Protein AF-A0A246THY5-F1 (afdb_monomer_lite)

Foldseek 3Di:
DLVVLLVVVDDPVQKAFPVVSVVVCCVVPVPDDVVVVVDPDPQVVQVVVVQKDWDDDPPDGIIIHGDPDPPPPPPPDDDD

Structure (mmCIF, N/CA/C/O backbone):
data_AF-A0A246THY5-F1
#
_entry.id   AF-A0A246THY5-F1
#
loop_
_atom_site.group_PDB
_atom_site.id
_atom_site.type_symbol
_atom_site.label_atom_id
_atom_site.label_alt_id
_atom_site.label_comp_id
_atom_site.label_asym_id
_atom_site.label_entity_id
_atom_site.label_seq_id
_atom_site.pdbx_PDB_ins_code
_atom_site.Cartn_x
_atom_site.Cartn_y
_atom_site.Cartn_z
_atom_site.occupancy
_atom_site.B_iso_or_equiv
_atom_site.auth_seq_id
_atom_site.auth_comp_id
_atom_site.auth_asym_id
_atom_site.auth_atom_id
_atom_site.pdbx_PDB_model_num
ATOM 1 N N . MET A 1 1 ? -1.745 8.744 6.659 1.00 74.75 1 MET A N 1
ATOM 2 C CA . MET A 1 1 ? -0.734 7.843 7.261 1.00 74.75 1 MET A CA 1
ATOM 3 C C . MET A 1 1 ? 0.101 7.120 6.215 1.00 74.75 1 MET A C 1
ATOM 5 O O . MET A 1 1 ? 1.291 7.380 6.189 1.00 74.75 1 MET A O 1
ATOM 9 N N . ILE A 1 2 ? -0.486 6.333 5.301 1.00 77.50 2 ILE A N 1
ATOM 10 C CA . ILE A 1 2 ? 0.269 5.593 4.261 1.00 77.50 2 ILE A CA 1
ATOM 11 C C . ILE A 1 2 ? 1.251 6.492 3.486 1.00 77.50 2 ILE A C 1
ATOM 13 O O . ILE A 1 2 ? 2.404 6.130 3.311 1.00 77.50 2 ILE A O 1
ATOM 17 N N . ARG A 1 3 ? 0.847 7.718 3.118 1.00 80.88 3 ARG A N 1
ATOM 18 C CA . ARG A 1 3 ? 1.738 8.684 2.444 1.00 80.88 3 ARG A CA 1
ATOM 19 C C . ARG A 1 3 ? 3.005 9.026 3.241 1.00 80.88 3 ARG A C 1
ATOM 21 O O . ARG A 1 3 ? 4.060 9.156 2.640 1.00 80.88 3 ARG A O 1
ATOM 28 N N . LYS A 1 4 ? 2.903 9.149 4.573 1.00 83.56 4 LYS A N 1
ATOM 29 C CA . LYS A 1 4 ? 4.057 9.418 5.451 1.00 83.56 4 LYS A CA 1
ATOM 30 C C . LYS A 1 4 ? 5.007 8.225 5.483 1.00 83.56 4 LYS A C 1
ATOM 32 O O . LYS A 1 4 ? 6.204 8.427 5.394 1.00 83.56 4 LYS A O 1
ATOM 37 N N . VAL A 1 5 ? 4.463 7.009 5.554 1.00 85.50 5 VAL A N 1
ATOM 38 C CA . VAL A 1 5 ? 5.261 5.774 5.517 1.00 85.50 5 VAL A CA 1
ATOM 39 C C . VAL A 1 5 ? 6.046 5.686 4.213 1.00 85.50 5 VAL A C 1
ATOM 41 O O . VAL A 1 5 ? 7.251 5.493 4.240 1.00 85.50 5 VAL A O 1
ATOM 44 N N . ILE A 1 6 ? 5.388 5.911 3.072 1.00 84.25 6 ILE A N 1
ATOM 45 C CA . ILE A 1 6 ? 6.064 5.902 1.766 1.00 84.25 6 ILE A CA 1
ATOM 46 C C . ILE A 1 6 ? 7.140 6.995 1.692 1.00 84.25 6 ILE A C 1
ATOM 48 O O . ILE A 1 6 ? 8.240 6.719 1.232 1.00 84.25 6 ILE A O 1
ATOM 52 N N . ALA A 1 7 ? 6.849 8.204 2.184 1.00 82.44 7 ALA A N 1
ATOM 53 C CA . ALA A 1 7 ? 7.812 9.307 2.212 1.00 82.44 7 ALA A CA 1
ATOM 54 C C . ALA A 1 7 ? 9.011 9.057 3.145 1.00 82.44 7 ALA A C 1
ATOM 56 O O . ALA A 1 7 ? 10.057 9.645 2.943 1.00 82.44 7 ALA A O 1
ATOM 57 N N . GLN A 1 8 ? 8.880 8.203 4.161 1.00 83.56 8 GLN A N 1
ATOM 58 C CA . GLN A 1 8 ? 10.001 7.807 5.026 1.00 83.56 8 GLN A CA 1
ATOM 59 C C . GLN A 1 8 ? 10.859 6.697 4.415 1.00 83.56 8 GLN A C 1
ATOM 61 O O . GLN A 1 8 ? 11.989 6.484 4.838 1.00 83.56 8 GLN A O 1
ATOM 66 N N . MET A 1 9 ? 10.311 5.964 3.450 1.00 83.25 9 MET A N 1
ATOM 67 C CA . MET A 1 9 ? 10.954 4.823 2.810 1.00 83.25 9 MET A CA 1
ATOM 68 C C . MET A 1 9 ? 11.638 5.203 1.490 1.00 83.25 9 MET A C 1
ATOM 70 O O . MET A 1 9 ? 11.818 4.310 0.668 1.00 83.25 9 MET A O 1
ATOM 74 N N . GLU A 1 10 ? 11.956 6.488 1.258 1.00 70.62 10 GLU A N 1
ATOM 75 C CA . GLU A 1 10 ? 12.564 7.012 0.019 1.00 70.62 10 GLU A CA 1
ATOM 76 C C . GLU A 1 10 ? 13.505 5.992 -0.647 1.00 70.62 10 GLU A C 1
ATOM 78 O O . GLU A 1 10 ? 14.562 5.643 -0.125 1.00 70.62 10 GLU A O 1
ATOM 83 N N . THR A 1 11 ? 13.057 5.459 -1.785 1.00 82.12 11 THR A N 1
ATOM 84 C CA . THR A 1 11 ? 13.741 4.430 -2.581 1.00 82.12 11 THR A CA 1
ATOM 85 C C . THR A 1 11 ? 14.278 5.064 -3.853 1.00 82.12 11 THR A C 1
ATOM 87 O O . THR A 1 11 ? 13.679 6.010 -4.361 1.00 82.12 11 THR A O 1
ATOM 90 N N . GLU A 1 12 ? 15.362 4.516 -4.403 1.00 79.81 12 GLU A N 1
ATOM 91 C CA . GLU A 1 12 ? 16.034 5.060 -5.595 1.00 79.81 12 GLU A CA 1
ATOM 92 C C . GLU A 1 12 ? 15.094 5.177 -6.808 1.00 79.81 12 GLU A C 1
ATOM 94 O O . GLU A 1 12 ? 15.083 6.196 -7.492 1.00 79.81 12 GLU A O 1
ATOM 99 N N . ASP A 1 13 ? 14.225 4.184 -7.023 1.00 82.94 13 ASP A N 1
ATOM 100 C CA . ASP A 1 13 ? 13.229 4.188 -8.107 1.00 82.94 13 ASP A CA 1
ATOM 101 C C . ASP A 1 13 ? 11.896 4.869 -7.718 1.00 82.94 13 ASP A C 1
ATOM 103 O O . ASP A 1 13 ? 10.944 4.917 -8.506 1.00 82.94 13 ASP A O 1
ATOM 107 N N . GLY A 1 14 ? 11.769 5.322 -6.466 1.00 85.25 14 GLY A N 1
ATOM 108 C CA . GLY A 1 14 ? 10.532 5.836 -5.870 1.00 85.25 14 GLY A CA 1
ATOM 109 C C . GLY A 1 14 ? 9.447 4.778 -5.612 1.00 85.25 14 GLY A C 1
ATOM 110 O O . GLY A 1 14 ? 8.348 5.123 -5.175 1.00 85.25 14 GLY A O 1
ATOM 111 N N . TRP A 1 15 ? 9.718 3.500 -5.886 1.00 90.19 15 TRP A N 1
ATOM 112 C CA . TRP A 1 15 ? 8.798 2.388 -5.651 1.00 90.19 15 TRP A CA 1
ATOM 113 C C . TRP A 1 15 ? 9.119 1.668 -4.352 1.00 90.19 15 TRP A C 1
ATOM 115 O O . TRP A 1 15 ? 10.195 1.097 -4.191 1.00 90.19 15 TRP A O 1
ATOM 125 N N . VAL A 1 16 ? 8.127 1.572 -3.470 1.00 90.88 16 VAL A N 1
ATOM 126 C CA . VAL A 1 16 ? 8.278 0.876 -2.192 1.00 90.88 16 VAL A CA 1
ATOM 127 C C . VAL A 1 16 ? 7.508 -0.447 -2.187 1.00 90.88 16 VAL A C 1
ATOM 129 O O . VAL A 1 16 ? 6.377 -0.512 -2.677 1.00 90.88 16 VAL A O 1
ATOM 132 N N . PRO A 1 17 ? 8.071 -1.535 -1.637 1.00 91.31 17 PRO A N 1
ATOM 133 C CA . PRO A 1 17 ? 7.369 -2.808 -1.560 1.00 91.31 17 PRO A CA 1
ATOM 134 C C . PRO A 1 17 ? 6.182 -2.720 -0.595 1.00 91.31 17 PRO A C 1
ATOM 136 O O . PRO A 1 17 ? 6.328 -2.352 0.571 1.00 91.31 17 PRO A O 1
ATOM 139 N N . LEU A 1 18 ? 4.999 -3.125 -1.063 1.00 89.62 18 LEU A N 1
ATOM 140 C CA . LEU A 1 18 ? 3.743 -3.066 -0.311 1.00 89.62 18 LEU A CA 1
ATOM 141 C C . LEU A 1 18 ? 3.823 -3.836 1.012 1.00 89.62 18 LEU A C 1
ATOM 143 O O . LEU A 1 18 ? 3.252 -3.408 2.011 1.00 89.62 18 LEU A O 1
ATOM 147 N N . GLY A 1 19 ? 4.546 -4.960 1.026 1.00 88.12 19 GLY A N 1
ATOM 148 C CA . GLY A 1 19 ? 4.774 -5.740 2.242 1.00 88.12 19 GLY A CA 1
ATOM 149 C C . GLY A 1 19 ? 5.535 -4.954 3.312 1.00 88.12 19 GLY A C 1
ATOM 150 O O . GLY A 1 19 ? 5.148 -4.978 4.477 1.00 88.12 19 GLY A O 1
ATOM 151 N N . ALA A 1 20 ? 6.558 -4.192 2.917 1.00 89.44 20 ALA A N 1
ATOM 152 C CA . ALA A 1 20 ? 7.319 -3.358 3.843 1.00 89.44 20 ALA A CA 1
ATOM 153 C C . ALA A 1 20 ? 6.501 -2.151 4.327 1.00 89.44 20 ALA A C 1
ATOM 155 O O . ALA A 1 20 ? 6.560 -1.813 5.507 1.00 89.44 20 ALA A O 1
ATOM 156 N N . VAL A 1 21 ? 5.666 -1.566 3.458 1.00 88.94 21 VAL A N 1
ATOM 157 C CA . VAL A 1 21 ? 4.700 -0.529 3.858 1.00 88.94 21 VAL A CA 1
ATOM 158 C C . VAL A 1 21 ? 3.716 -1.079 4.889 1.00 88.94 21 VAL A C 1
ATOM 160 O O . VAL A 1 21 ? 3.458 -0.418 5.888 1.00 88.94 21 VAL A O 1
ATOM 163 N N . GLY A 1 22 ? 3.190 -2.290 4.683 1.00 86.94 22 GLY A N 1
ATOM 164 C CA . GLY A 1 22 ? 2.304 -2.956 5.639 1.00 86.94 22 GLY A CA 1
ATOM 165 C C . GLY A 1 22 ? 2.972 -3.208 6.992 1.00 86.94 22 GLY A C 1
ATOM 166 O O . GLY A 1 22 ? 2.373 -2.916 8.023 1.00 86.94 22 GLY A O 1
ATOM 167 N N . ALA A 1 23 ? 4.224 -3.675 6.993 1.00 87.38 23 ALA A N 1
ATOM 168 C CA . ALA A 1 23 ? 4.999 -3.887 8.216 1.00 87.38 23 ALA A CA 1
ATOM 169 C C . ALA A 1 23 ? 5.255 -2.573 8.974 1.00 87.38 23 ALA A C 1
ATOM 171 O O . ALA A 1 23 ? 5.045 -2.497 10.182 1.00 87.38 23 ALA A O 1
ATOM 172 N N . GLN A 1 24 ? 5.646 -1.512 8.264 1.00 88.56 24 GLN A N 1
ATOM 173 C CA . GLN A 1 24 ? 5.805 -0.184 8.857 1.00 88.56 24 GLN A CA 1
ATOM 174 C C . GLN A 1 24 ? 4.479 0.380 9.376 1.00 88.56 24 GLN A C 1
ATOM 176 O O . GLN A 1 24 ? 4.451 0.971 10.451 1.00 88.56 24 GLN A O 1
ATOM 181 N N . LEU A 1 25 ? 3.368 0.169 8.661 1.00 85.62 25 LEU A N 1
ATOM 182 C CA . LEU A 1 25 ? 2.050 0.579 9.140 1.00 85.62 25 LEU A CA 1
ATOM 183 C C . LEU A 1 25 ? 1.656 -0.137 10.426 1.00 85.62 25 LEU A C 1
ATOM 185 O O . LEU A 1 25 ? 1.179 0.534 11.329 1.00 85.62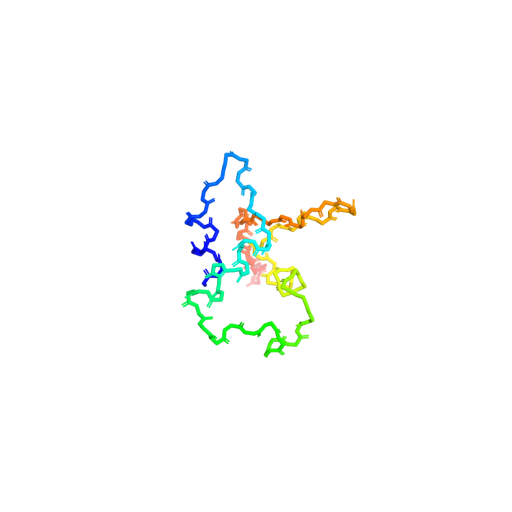 25 LEU A O 1
ATOM 189 N N . ALA A 1 26 ? 1.881 -1.447 10.519 1.00 83.50 26 ALA A N 1
ATOM 190 C CA . ALA A 1 26 ? 1.599 -2.210 11.732 1.00 83.50 26 ALA A CA 1
ATOM 191 C C . ALA A 1 26 ? 2.455 -1.741 12.923 1.00 83.50 26 ALA A C 1
ATOM 193 O O . ALA A 1 26 ? 1.976 -1.717 14.052 1.00 83.50 26 ALA A O 1
ATOM 194 N N . ASN A 1 27 ? 3.697 -1.311 12.670 1.00 85.12 27 ASN A N 1
ATOM 195 C CA . ASN A 1 27 ? 4.572 -0.746 13.702 1.00 85.12 27 ASN A CA 1
ATOM 196 C C . ASN A 1 27 ? 4.149 0.666 14.140 1.00 85.12 27 ASN A C 1
ATOM 198 O O . ASN A 1 27 ? 4.260 1.005 15.314 1.00 85.12 27 ASN A O 1
ATOM 202 N N . LEU A 1 28 ? 3.701 1.508 13.205 1.00 83.69 28 LEU A N 1
ATOM 203 C CA . LEU A 1 28 ? 3.294 2.894 13.482 1.00 83.69 28 LEU A CA 1
ATOM 204 C C . LEU A 1 28 ? 1.873 2.997 14.036 1.00 83.69 28 LEU A C 1
ATOM 206 O O . LEU A 1 28 ? 1.550 3.935 14.762 1.00 83.69 28 LEU A O 1
ATOM 210 N N . VAL A 1 29 ? 1.010 2.076 13.628 1.00 80.31 29 VAL A N 1
ATOM 211 C CA . VAL A 1 29 ? -0.409 2.038 13.951 1.00 80.31 29 VAL A CA 1
ATOM 212 C C . VAL A 1 29 ? -0.734 0.604 14.340 1.00 80.31 29 VAL A C 1
ATOM 214 O O . VAL A 1 29 ? -1.092 -0.218 13.499 1.00 80.31 29 VAL A O 1
ATOM 217 N N . SER A 1 30 ? -0.620 0.312 15.634 1.00 75.12 30 SER A N 1
ATOM 218 C CA . SER A 1 30 ? -0.825 -1.033 16.186 1.00 75.12 30 SER A CA 1
ATOM 219 C C . SER A 1 30 ? -2.228 -1.603 15.928 1.00 75.12 30 SER A C 1
ATOM 221 O O . SER A 1 30 ? -2.409 -2.812 15.987 1.00 75.12 30 SER A O 1
ATOM 223 N N . ASP A 1 31 ? -3.205 -0.741 15.629 1.00 76.31 31 ASP A N 1
ATOM 224 C CA . ASP A 1 31 ? -4.602 -1.096 15.330 1.00 76.31 31 ASP A CA 1
ATOM 225 C C . ASP A 1 31 ? -4.921 -1.072 13.821 1.00 76.31 31 ASP A C 1
ATOM 227 O O . ASP A 1 31 ? -6.071 -1.023 13.386 1.00 76.31 31 ASP A O 1
ATOM 231 N N . PHE A 1 32 ? -3.893 -1.039 12.971 1.00 79.69 32 PHE A N 1
ATOM 232 C CA . PHE A 1 32 ? -4.112 -1.058 11.534 1.00 79.69 32 PHE A CA 1
ATOM 233 C C . PHE A 1 32 ? -4.517 -2.458 11.058 1.00 79.69 32 PHE A C 1
ATOM 235 O O . PHE A 1 32 ? -3.670 -3.327 10.850 1.00 79.69 32 PHE A O 1
ATOM 242 N N . ASP A 1 33 ? -5.811 -2.644 10.794 1.00 76.38 33 ASP A N 1
ATOM 243 C CA . ASP A 1 33 ? -6.341 -3.848 10.151 1.00 76.38 33 ASP A CA 1
ATOM 244 C C . ASP A 1 33 ? -7.083 -3.496 8.841 1.00 76.38 33 ASP A C 1
ATOM 246 O O . ASP A 1 33 ? -8.119 -2.828 8.879 1.00 76.38 33 ASP A O 1
ATOM 250 N N . PRO A 1 34 ? -6.625 -3.970 7.661 1.00 73.88 34 PRO A N 1
ATOM 251 C CA . PRO A 1 34 ? -7.325 -3.802 6.381 1.00 73.88 34 PRO A CA 1
ATOM 252 C C . PRO A 1 34 ? -8.786 -4.282 6.381 1.00 73.88 34 PRO A C 1
ATOM 254 O O . PRO A 1 34 ? -9.599 -3.786 5.594 1.00 73.88 34 PRO A O 1
ATOM 257 N N . ARG A 1 35 ? -9.139 -5.226 7.264 1.00 78.31 35 ARG A N 1
ATOM 258 C CA . ARG A 1 35 ? -10.494 -5.775 7.404 1.00 78.31 35 ARG A CA 1
ATOM 259 C C . ARG A 1 35 ? -11.477 -4.756 7.963 1.00 78.31 35 ARG A C 1
ATOM 261 O O . ARG A 1 35 ? -12.641 -4.796 7.578 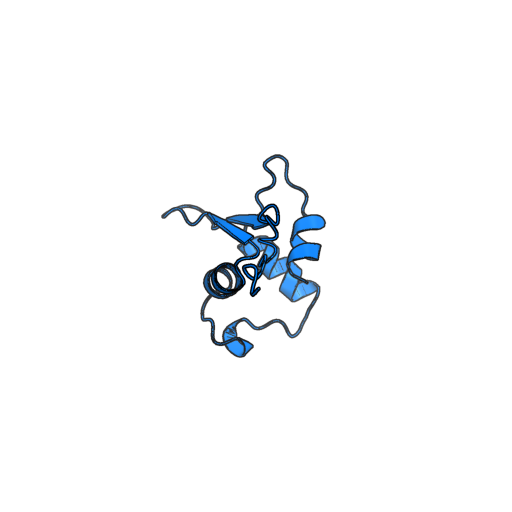1.00 78.31 35 ARG A O 1
ATOM 268 N N . THR A 1 36 ? -11.017 -3.812 8.787 1.00 80.94 36 THR A N 1
ATOM 269 C CA . THR A 1 36 ? -11.852 -2.697 9.283 1.00 80.94 36 THR A CA 1
ATOM 270 C C . THR A 1 36 ? -12.342 -1.800 8.147 1.00 80.94 36 THR A C 1
ATOM 272 O O . THR A 1 36 ? -13.407 -1.200 8.236 1.00 80.94 36 THR A O 1
ATOM 275 N N . PHE A 1 37 ? -11.610 -1.782 7.032 1.00 75.25 37 PHE A N 1
ATOM 276 C CA . PHE A 1 37 ? -11.973 -1.070 5.811 1.00 75.25 37 PHE A CA 1
ATOM 277 C C . PHE A 1 37 ? -12.698 -1.962 4.788 1.00 75.25 37 PHE A C 1
ATOM 279 O O . PHE A 1 37 ? -12.993 -1.509 3.684 1.00 75.25 37 PHE A O 1
ATOM 286 N N . GLY A 1 38 ? -12.970 -3.229 5.119 1.00 81.81 38 GLY A N 1
ATOM 287 C CA . GLY A 1 38 ? -13.642 -4.183 4.234 1.00 81.81 38 GLY A CA 1
ATOM 288 C C . GLY A 1 38 ? -12.747 -4.815 3.162 1.00 81.81 38 GLY A C 1
ATOM 289 O O . GLY A 1 38 ? -13.262 -5.426 2.225 1.00 81.81 38 GLY A O 1
ATOM 290 N N . PHE A 1 39 ? -11.417 -4.708 3.274 1.00 83.81 39 PHE A N 1
ATOM 291 C CA . PHE A 1 39 ? -10.485 -5.266 2.290 1.00 83.81 39 PHE A CA 1
ATOM 292 C C . PHE A 1 39 ? -9.754 -6.496 2.823 1.00 83.81 39 PHE A C 1
ATOM 294 O O . PHE A 1 39 ? -9.212 -6.504 3.925 1.00 83.81 39 PHE A O 1
ATOM 301 N N . LYS A 1 40 ? -9.666 -7.541 1.991 1.00 81.12 40 LYS A N 1
ATOM 302 C CA . LYS A 1 40 ? -8.890 -8.752 2.311 1.00 81.12 40 LYS A CA 1
ATOM 303 C C . LYS A 1 40 ? -7.382 -8.539 2.188 1.00 81.12 40 LYS A C 1
ATOM 305 O O . LYS A 1 40 ? -6.611 -9.283 2.787 1.00 81.12 40 LYS A O 1
ATOM 310 N N . LYS A 1 41 ? -6.957 -7.565 1.378 1.00 83.94 41 LYS A N 1
ATOM 311 C CA . LYS A 1 41 ? -5.551 -7.285 1.079 1.00 83.94 41 LYS A CA 1
ATOM 312 C C . LYS A 1 41 ? -5.289 -5.787 1.133 1.00 83.94 41 LYS A C 1
ATOM 314 O O . LYS A 1 41 ? -6.082 -4.993 0.629 1.00 83.94 41 LYS A O 1
ATOM 319 N N . LEU A 1 42 ? -4.117 -5.417 1.649 1.00 84.81 42 LEU A N 1
ATOM 320 C CA . LEU A 1 42 ? -3.646 -4.030 1.653 1.00 84.81 42 LEU A CA 1
ATOM 321 C C . LEU A 1 42 ? -3.599 -3.440 0.235 1.00 84.81 42 LEU A C 1
ATOM 323 O O . LEU A 1 42 ? -3.904 -2.269 0.045 1.00 84.81 42 LEU A O 1
ATOM 327 N N . SER A 1 43 ? -3.290 -4.260 -0.774 1.00 85.94 43 SER A N 1
ATOM 328 C CA . SER A 1 43 ? -3.273 -3.839 -2.178 1.00 85.94 43 SER A CA 1
ATOM 329 C C . SER A 1 43 ? -4.621 -3.292 -2.637 1.00 85.94 43 SER A C 1
ATOM 331 O O . SER A 1 43 ? -4.653 -2.302 -3.358 1.00 85.94 43 SER A O 1
ATOM 333 N N . ASP A 1 44 ? -5.726 -3.912 -2.220 1.00 86.94 44 ASP A N 1
ATOM 334 C CA . ASP A 1 44 ? -7.064 -3.499 -2.648 1.00 86.94 44 ASP A CA 1
ATOM 335 C C . ASP A 1 44 ? -7.475 -2.197 -1.956 1.00 86.94 44 ASP A C 1
ATOM 337 O O . ASP A 1 44 ? -8.003 -1.295 -2.607 1.00 86.94 44 ASP A O 1
ATOM 341 N N . LEU A 1 45 ? -7.128 -2.051 -0.672 1.00 86.50 45 LEU A N 1
ATOM 342 C CA . LEU A 1 45 ? -7.308 -0.804 0.074 1.00 86.50 45 LEU A CA 1
ATOM 343 C C . LEU A 1 45 ? -6.554 0.360 -0.593 1.00 86.50 45 LEU A C 1
ATOM 345 O O . LEU A 1 45 ? -7.118 1.434 -0.812 1.00 86.50 45 LEU A O 1
ATOM 349 N N . VAL A 1 46 ? -5.281 0.137 -0.938 1.00 85.81 46 VAL A N 1
ATOM 350 C CA . VAL A 1 46 ? -4.401 1.143 -1.554 1.00 85.81 46 VAL A CA 1
ATOM 351 C C . VAL A 1 46 ? -4.870 1.503 -2.969 1.00 85.81 46 VAL A C 1
ATOM 353 O O . VAL A 1 46 ? -4.893 2.680 -3.331 1.00 85.81 46 VAL A O 1
ATOM 356 N N . LYS A 1 47 ? -5.326 0.516 -3.753 1.00 85.19 47 LYS A N 1
ATOM 357 C CA . LYS A 1 47 ? -5.948 0.753 -5.066 1.00 85.19 47 LYS A CA 1
ATOM 358 C C . LYS A 1 47 ? -7.222 1.590 -4.939 1.00 85.19 47 LYS A C 1
ATOM 360 O O . LYS A 1 47 ? -7.408 2.534 -5.703 1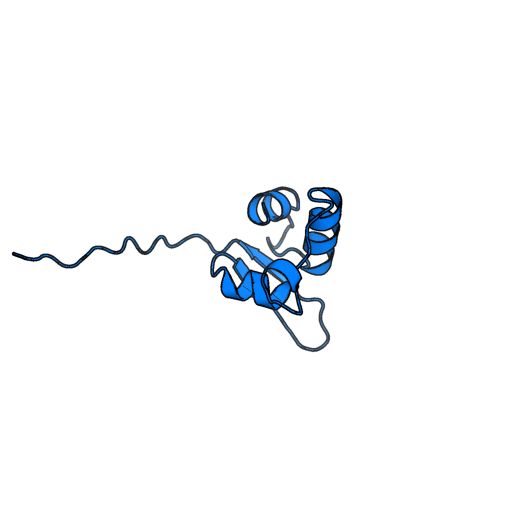.00 85.19 47 LYS A O 1
ATOM 365 N N . LYS A 1 48 ? -8.082 1.294 -3.956 1.00 84.81 48 LYS A N 1
ATOM 366 C CA . LYS A 1 48 ? -9.339 2.031 -3.747 1.00 84.81 48 LYS A CA 1
ATOM 367 C C . LYS A 1 48 ? -9.110 3.490 -3.356 1.00 84.81 48 LYS A C 1
ATOM 369 O O . LYS A 1 48 ? -9.915 4.343 -3.715 1.00 84.81 48 LYS A O 1
ATOM 374 N N . THR A 1 49 ? -8.012 3.798 -2.665 1.00 81.31 49 THR A N 1
ATOM 375 C CA . THR A 1 49 ? -7.704 5.173 -2.239 1.00 81.31 49 THR A CA 1
ATOM 376 C C . THR A 1 49 ? -7.333 6.110 -3.396 1.00 81.31 49 THR A C 1
ATOM 378 O O . THR A 1 49 ? -7.226 7.314 -3.165 1.00 81.31 49 THR A O 1
ATOM 381 N N . ASN A 1 50 ? -7.082 5.583 -4.608 1.00 80.06 50 ASN A N 1
ATO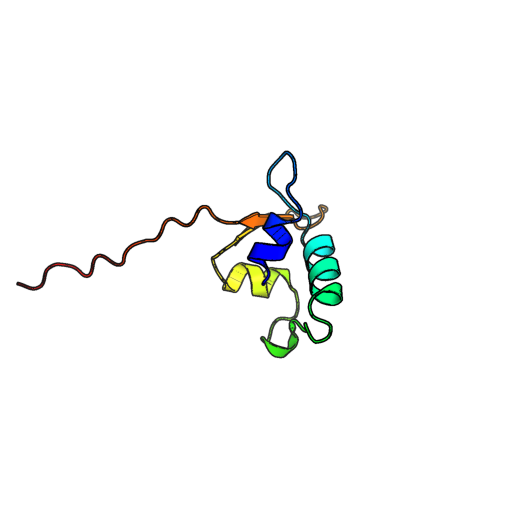M 382 C CA . ASN A 1 50 ? -6.704 6.305 -5.841 1.00 80.06 50 ASN A CA 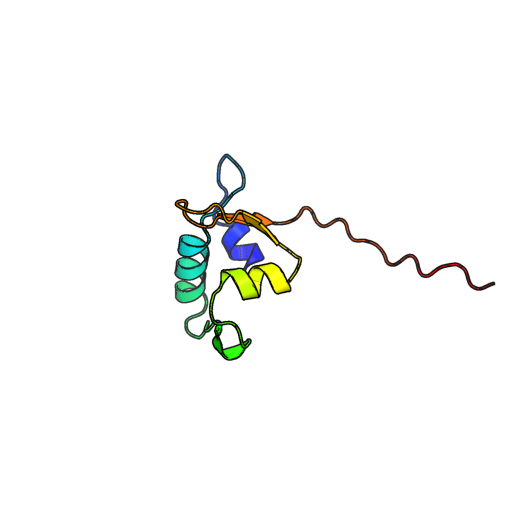1
ATOM 383 C C . ASN A 1 50 ? -5.579 7.355 -5.677 1.00 80.06 50 ASN A C 1
ATOM 385 O O . ASN A 1 50 ? -5.366 8.219 -6.523 1.00 80.06 50 ASN A O 1
ATOM 389 N N . SER A 1 51 ? -4.838 7.280 -4.575 1.00 83.69 51 SER A N 1
ATOM 390 C CA . SER A 1 51 ? -3.749 8.192 -4.214 1.00 83.69 51 SER A CA 1
ATOM 391 C C . SER A 1 51 ? -2.378 7.583 -4.505 1.00 83.69 51 SER A C 1
ATOM 393 O O . SER A 1 51 ? -1.353 8.234 -4.310 1.00 83.69 51 SER A O 1
ATOM 395 N N . PHE A 1 52 ? -2.355 6.320 -4.925 1.00 87.25 52 PHE A N 1
ATOM 396 C CA . PHE A 1 52 ? -1.153 5.513 -5.050 1.00 87.25 52 PHE A CA 1
ATOM 397 C C . PHE A 1 52 ? -1.181 4.748 -6.370 1.00 87.25 52 PHE A C 1
ATOM 399 O O . PHE A 1 52 ? -2.234 4.278 -6.803 1.00 87.25 52 PHE A O 1
ATOM 406 N N . GLU A 1 53 ? -0.020 4.635 -7.000 1.00 88.88 53 GLU A N 1
ATOM 407 C CA . GLU A 1 53 ? 0.212 3.694 -8.086 1.00 88.88 53 GLU A CA 1
ATOM 408 C C . GLU A 1 53 ? 0.524 2.337 -7.469 1.00 88.88 53 GLU A C 1
ATOM 410 O O . GLU A 1 53 ? 1.250 2.261 -6.476 1.00 88.88 53 GLU A O 1
ATOM 415 N N . VAL A 1 54 ? -0.044 1.273 -8.034 1.00 89.56 54 VAL A N 1
ATOM 416 C CA . VAL A 1 54 ? 0.148 -0.093 -7.547 1.00 89.56 54 VAL A CA 1
ATOM 417 C C . VAL A 1 54 ? 0.652 -0.946 -8.695 1.00 89.56 54 VAL A C 1
ATOM 419 O O . VAL A 1 54 ? -0.094 -1.213 -9.634 1.00 89.56 54 VAL A O 1
ATOM 422 N N . ASP A 1 55 ? 1.894 -1.395 -8.577 1.00 90.50 55 ASP A N 1
ATOM 423 C CA . ASP A 1 55 ? 2.516 -2.338 -9.491 1.00 90.50 55 ASP A CA 1
ATOM 424 C C . ASP A 1 55 ? 2.335 -3.755 -8.938 1.00 90.50 55 ASP A C 1
ATOM 426 O O . ASP A 1 55 ? 2.915 -4.137 -7.916 1.00 90.50 55 ASP A O 1
ATOM 430 N N . HIS A 1 56 ? 1.446 -4.516 -9.575 1.00 88.69 56 HIS A N 1
ATOM 431 C CA . HIS A 1 56 ? 1.170 -5.909 -9.239 1.00 88.69 56 HIS A CA 1
ATOM 432 C C . HIS A 1 56 ? 1.485 -6.764 -10.463 1.00 88.69 56 HIS A C 1
ATOM 434 O O . HIS A 1 56 ? 0.632 -6.964 -11.324 1.00 88.69 56 HIS A O 1
ATOM 440 N N . VAL A 1 57 ? 2.711 -7.281 -10.503 1.00 87.00 57 VAL A N 1
ATOM 441 C CA . VAL A 1 57 ? 3.169 -8.230 -11.521 1.00 87.00 57 VAL A CA 1
ATOM 442 C C . VAL A 1 57 ? 3.154 -9.636 -10.930 1.00 87.00 57 VAL A C 1
ATOM 444 O O . VAL A 1 57 ? 3.679 -9.862 -9.838 1.00 87.00 57 VAL A O 1
ATOM 447 N N . GLU A 1 58 ? 2.543 -10.581 -11.641 1.00 85.19 58 GLU A N 1
ATOM 448 C CA . GLU A 1 58 ? 2.490 -11.981 -11.218 1.00 85.19 58 GLU A CA 1
ATOM 449 C C . GLU A 1 58 ? 3.912 -12.549 -11.060 1.00 85.19 58 GLU A C 1
ATOM 451 O O . GLU A 1 58 ? 4.784 -12.335 -11.902 1.00 85.19 58 GLU A O 1
ATOM 456 N N . GLY A 1 59 ? 4.178 -13.209 -9.930 1.00 85.94 59 GLY A N 1
ATOM 457 C CA . GLY A 1 59 ? 5.515 -13.706 -9.585 1.00 85.94 59 GLY A CA 1
ATOM 458 C C . GLY A 1 59 ? 6.481 -12.660 -9.009 1.00 85.94 59 GLY A C 1
ATOM 459 O O . GLY A 1 59 ? 7.624 -13.004 -8.712 1.00 85.94 59 GLY A O 1
ATOM 460 N N . ARG A 1 60 ? 6.057 -11.403 -8.803 1.00 86.75 60 ARG A N 1
ATOM 461 C CA . ARG A 1 60 ? 6.866 -10.363 -8.141 1.00 86.75 60 ARG A CA 1
ATOM 462 C C . ARG A 1 60 ? 6.171 -9.791 -6.899 1.00 86.75 60 ARG A C 1
ATOM 464 O O . ARG A 1 60 ? 4.942 -9.757 -6.834 1.00 86.75 60 ARG A O 1
ATOM 471 N N . PRO A 1 61 ? 6.935 -9.306 -5.900 1.00 85.56 61 PRO A N 1
ATOM 472 C CA . PRO A 1 61 ? 6.361 -8.589 -4.767 1.00 85.56 61 PRO A CA 1
ATOM 473 C C . PRO A 1 61 ? 5.639 -7.328 -5.242 1.00 85.56 61 PRO A C 1
ATOM 475 O O . PRO A 1 61 ? 6.208 -6.552 -6.008 1.00 85.56 61 PRO A O 1
ATOM 478 N N . VAL A 1 62 ? 4.418 -7.102 -4.753 1.00 90.56 62 VAL A N 1
ATOM 479 C CA . VAL A 1 62 ? 3.645 -5.893 -5.070 1.00 90.56 62 VAL A CA 1
ATOM 480 C C . VAL A 1 62 ? 4.398 -4.661 -4.578 1.00 90.56 62 VAL A C 1
ATOM 482 O O . VAL A 1 62 ? 4.856 -4.627 -3.431 1.00 90.56 62 VAL A O 1
ATOM 485 N N . ARG A 1 63 ? 4.496 -3.637 -5.424 1.00 91.75 63 ARG A N 1
ATOM 486 C CA . ARG A 1 63 ? 5.122 -2.351 -5.099 1.00 91.75 63 ARG A CA 1
ATOM 487 C C . ARG A 1 63 ? 4.116 -1.229 -5.267 1.00 91.75 63 ARG A C 1
ATOM 489 O O . ARG A 1 63 ? 3.180 -1.333 -6.057 1.00 91.75 63 ARG A O 1
ATOM 496 N N . ILE A 1 64 ? 4.284 -0.167 -4.494 1.00 91.06 64 ILE A N 1
ATOM 497 C CA . ILE A 1 64 ? 3.441 1.019 -4.573 1.00 91.06 64 ILE A CA 1
ATOM 498 C C . ILE A 1 64 ? 4.287 2.283 -4.605 1.00 91.06 64 ILE A C 1
ATOM 500 O O . ILE A 1 64 ? 5.389 2.318 -4.065 1.00 91.06 64 ILE A O 1
ATOM 504 N N . ARG A 1 65 ? 3.743 3.333 -5.212 1.00 89.56 65 ARG A N 1
ATOM 505 C CA . ARG A 1 65 ? 4.322 4.678 -5.212 1.00 89.56 65 ARG A CA 1
ATOM 506 C C . ARG A 1 65 ? 3.221 5.707 -5.002 1.00 89.56 65 ARG A C 1
ATOM 508 O O . ARG A 1 65 ? 2.056 5.453 -5.301 1.00 89.56 65 ARG A O 1
ATOM 515 N N . LEU A 1 66 ? 3.565 6.877 -4.477 1.00 87.44 66 LEU A N 1
ATOM 516 C CA . LEU A 1 66 ? 2.650 8.017 -4.469 1.00 87.44 66 LEU A CA 1
ATOM 517 C C . LEU A 1 66 ? 2.321 8.422 -5.910 1.00 87.44 66 LEU A C 1
ATOM 519 O O . LEU A 1 66 ? 3.233 8.691 -6.689 1.00 87.44 66 LEU A O 1
ATOM 523 N N . LYS A 1 67 ? 1.030 8.500 -6.264 1.00 83.69 67 LYS A N 1
ATOM 524 C CA . LYS A 1 67 ? 0.664 9.165 -7.521 1.00 83.69 67 LYS A CA 1
ATOM 525 C C . LYS A 1 67 ? 1.090 10.627 -7.391 1.00 83.69 67 LYS A C 1
ATOM 527 O O . LYS A 1 67 ? 0.729 11.239 -6.378 1.00 83.69 67 LYS A O 1
ATOM 532 N N . PRO A 1 68 ? 1.806 11.206 -8.373 1.00 70.88 68 PRO A N 1
ATOM 533 C CA . PRO A 1 68 ? 1.901 12.653 -8.453 1.00 70.88 68 PRO A CA 1
ATOM 534 C C . PRO A 1 68 ? 0.461 13.140 -8.547 1.00 70.88 68 PRO A C 1
ATOM 536 O O . PRO A 1 68 ? -0.268 12.765 -9.464 1.00 70.88 68 PRO A O 1
ATOM 539 N N . SER A 1 69 ? -0.004 13.841 -7.516 1.00 55.56 69 SER A N 1
ATOM 540 C CA . SER A 1 69 ? -1.383 14.291 -7.439 1.00 55.56 69 SER A CA 1
ATOM 541 C C . SER A 1 69 ? -1.608 15.309 -8.547 1.00 55.56 69 SER A C 1
ATOM 543 O O . SER A 1 69 ? -1.433 16.508 -8.344 1.00 55.56 69 SER A O 1
ATOM 545 N N . THR A 1 70 ? -2.026 14.843 -9.718 1.00 49.38 70 THR A N 1
ATOM 546 C CA . THR A 1 70 ? -2.871 15.625 -10.602 1.00 49.38 70 THR A CA 1
ATOM 547 C C . THR A 1 70 ? -4.173 15.806 -9.847 1.00 49.38 70 THR A C 1
ATOM 549 O O . THR A 1 70 ? -5.114 15.021 -9.945 1.00 49.38 70 THR A O 1
ATOM 552 N N . SER A 1 71 ? -4.177 16.834 -8.998 1.00 48.69 71 SER A N 1
ATOM 553 C CA . SER A 1 71 ? -5.388 17.505 -8.582 1.00 48.69 71 SER A CA 1
ATOM 554 C C . SER A 1 71 ? -6.107 17.861 -9.873 1.00 48.69 71 SER A C 1
ATOM 556 O O . SER A 1 71 ? -5.825 18.886 -10.487 1.00 48.69 71 SER A O 1
ATOM 558 N N . THR A 1 72 ? -7.005 16.985 -10.318 1.00 45.59 72 THR A N 1
ATOM 559 C CA . THR A 1 72 ? -8.137 17.431 -11.108 1.00 45.59 72 THR A CA 1
ATOM 560 C C . THR A 1 72 ? -8.894 18.297 -10.125 1.00 45.59 72 THR A C 1
ATOM 562 O O . THR A 1 72 ? -9.695 17.819 -9.329 1.00 45.59 72 THR A O 1
ATOM 565 N N . SER A 1 73 ? -8.506 19.574 -10.095 1.00 52.19 73 SER A N 1
ATOM 566 C CA . SER A 1 73 ? -9.440 20.641 -9.839 1.00 52.19 73 SER A CA 1
ATOM 567 C C . SER A 1 73 ? -10.642 20.283 -10.688 1.00 52.19 73 SER A C 1
ATOM 569 O O . SER A 1 73 ? -10.581 20.326 -11.919 1.00 52.19 73 SER A O 1
ATOM 571 N N . GLU A 1 74 ? -11.681 19.812 -10.023 1.00 52.44 74 GLU A N 1
ATOM 572 C CA . GLU A 1 74 ? -13.025 19.815 -10.544 1.00 52.44 74 GLU A CA 1
ATOM 573 C C . GLU A 1 74 ? -13.335 21.294 -10.801 1.00 52.44 74 GLU A C 1
ATOM 575 O 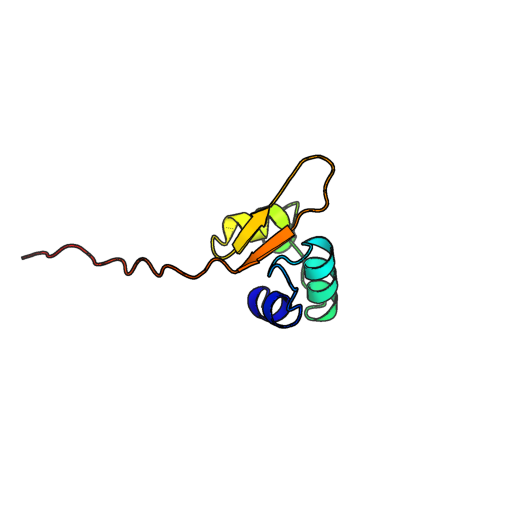O . GLU A 1 74 ? -13.875 22.006 -9.959 1.00 52.44 74 GLU A O 1
ATOM 580 N N . ALA A 1 75 ? -12.842 21.800 -11.936 1.00 55.91 75 ALA A N 1
ATOM 581 C CA . ALA A 1 75 ? -13.294 23.027 -12.547 1.00 55.91 75 ALA A CA 1
ATOM 582 C C . ALA A 1 75 ? -14.716 22.709 -12.988 1.00 55.91 75 ALA A C 1
ATOM 584 O O . ALA A 1 75 ? -14.975 22.263 -14.105 1.00 55.91 75 ALA A O 1
ATOM 585 N N . PHE A 1 76 ? -15.606 22.817 -12.007 1.00 53.69 76 PHE A N 1
ATOM 586 C CA . PHE A 1 76 ? -17.036 22.871 -12.168 1.00 53.69 76 PHE A CA 1
ATOM 587 C C . PHE A 1 76 ? -17.296 23.853 -13.315 1.00 53.69 76 PHE A C 1
ATOM 589 O O . PHE A 1 76 ? -16.876 25.010 -13.257 1.00 53.69 76 PHE A O 1
ATOM 596 N N . LEU A 1 77 ? -17.848 23.328 -14.408 1.00 63.47 77 LEU A N 1
ATOM 597 C CA . LEU A 1 77 ? -18.097 24.051 -15.652 1.00 63.47 77 LEU A CA 1
ATOM 598 C C . LEU A 1 77 ? -18.819 25.384 -15.375 1.00 63.47 77 LEU A C 1
ATOM 600 O O . LEU A 1 77 ? -19.607 25.458 -14.428 1.00 63.47 77 LEU A O 1
ATOM 604 N N . PRO A 1 78 ? -18.596 26.428 -16.194 1.00 58.78 78 PRO A N 1
ATOM 605 C CA . PRO A 1 78 ? -19.288 27.694 -16.026 1.00 58.78 78 PRO A CA 1
ATOM 606 C C . PRO A 1 78 ? -20.787 27.477 -16.259 1.00 58.78 78 PRO A C 1
ATOM 608 O O . PRO A 1 78 ? -21.224 27.187 -17.369 1.00 58.78 78 PRO A O 1
ATOM 611 N N . MET A 1 79 ? -21.580 27.621 -15.202 1.00 64.12 79 MET A N 1
ATOM 612 C CA . MET A 1 79 ? -22.942 28.127 -15.321 1.00 64.12 79 MET A CA 1
ATOM 613 C C . MET A 1 79 ? -22.852 29.622 -15.024 1.00 64.12 79 MET A C 1
ATOM 615 O O . MET A 1 79 ? -22.782 29.986 -13.853 1.00 64.12 79 MET A O 1
ATOM 619 N N . VAL A 1 80 ? -22.695 30.469 -16.045 1.00 65.38 80 VAL A N 1
ATOM 620 C CA . VAL A 1 80 ? -23.754 31.278 -16.687 1.00 65.38 80 VAL A CA 1
ATOM 621 C C . VAL A 1 80 ? -23.214 31.891 -17.977 1.00 65.38 80 VAL A C 1
ATOM 623 O O . VAL A 1 80 ? -21.986 32.129 -18.039 1.00 65.38 80 VAL A O 1
#

Secondary structure (DSSP, 8-state):
-HHHHHHHT--TTS-EEHHHHHHHHHHH-TT--GGGGT-SSHHHHHHHTSSEEEE--TTS--EEEE--------------

Sequence (80 aa):
MIRKVIAQMETEDGWVPLGAVGAQLANLVSDFDPRTFGFKKLSDLVKKTNSFEVDHVEGRPVRIRLKPSTSTSEAFLPMV

pLDDT: mean 79.79, std 11.45, range [45.59, 91.75]

Radius of gyration: 15.11 Å; chains: 1; bounding box: 40×45×33 Å